Protein AF-A0A765TFG0-F1 (afdb_monomer_lite)

Secondary structure (DSSP, 8-state):
--EEEEE-GGGHHHHHHHHTGGGTT-EEEEEEE-GGGS-GGGSTT--TT--TT-EEEEEEEEEEEEEE-SSEEEEEEE-TT--TT--------BTTB-SSPTTSSS----SS--B-TTS-B-

pLDDT: mean 82.45, std 7.64, range [60.84, 91.69]

InterPro domains:
  IPR006487 Bacteriophage lambda, Tail tip protein L [PF05100] (1-122)
  IPR006487 Bacteriophage lambda, Tail tip protein L [TIGR01600] (1-122)

Foldseek 3Di:
DDKDKDWCAPVPLVVVCVVCVHQFFPKDKDKDADPLQDAQVVDPRGHPNNDPVRIDIAIWGFHHFPDDDNTMTMTDTDHPPPPDPPPPPDPPDDPPDDPDDDPPPVHPDPDDDQADPVRDGD

Structure (mmCIF, N/CA/C/O backbone):
data_AF-A0A765TFG0-F1
#
_entry.id   AF-A0A765TFG0-F1
#
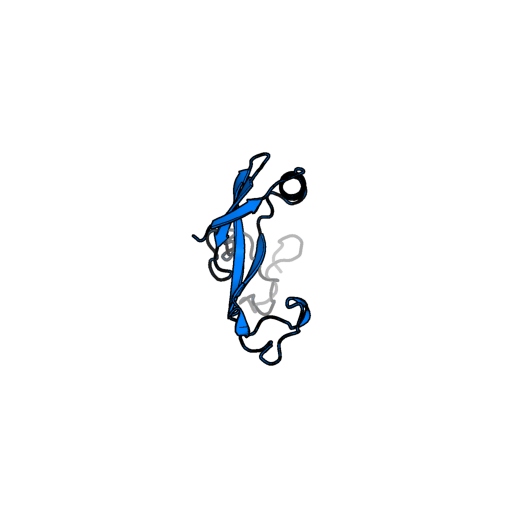loop_
_atom_site.group_PDB
_atom_site.id
_atom_site.type_symbol
_atom_site.label_atom_id
_atom_site.label_alt_id
_atom_site.label_comp_id
_atom_site.label_asym_id
_atom_site.label_entity_id
_atom_site.label_seq_id
_atom_site.pdbx_PDB_ins_code
_atom_site.Cartn_x
_atom_site.Cartn_y
_atom_site.Cartn_z
_atom_site.occupancy
_atom_site.B_iso_or_equiv
_atom_site.auth_seq_id
_atom_site.auth_comp_id
_atom_site.auth_asym_id
_atom_site.auth_atom_id
_atom_site.pdbx_PDB_model_num
ATOM 1 N N . ARG A 1 1 ? 6.149 -8.168 10.422 1.00 79.75 1 ARG A N 1
ATOM 2 C CA . ARG A 1 1 ? 5.536 -7.130 9.565 1.00 79.75 1 ARG A CA 1
ATOM 3 C C . ARG A 1 1 ? 6.621 -6.524 8.686 1.00 79.75 1 ARG A C 1
ATOM 5 O O . ARG A 1 1 ? 7.692 -6.254 9.221 1.00 79.75 1 ARG A O 1
ATOM 12 N N . PRO A 1 2 ? 6.432 -6.434 7.361 1.00 88.19 2 PRO A N 1
ATOM 13 C CA . PRO A 1 2 ? 7.414 -5.814 6.478 1.00 88.19 2 PRO A CA 1
ATOM 14 C C . PRO A 1 2 ? 7.658 -4.357 6.869 1.00 88.19 2 PRO A C 1
ATOM 16 O O . PRO A 1 2 ? 6.732 -3.656 7.266 1.00 88.19 2 PRO A O 1
ATOM 19 N N . THR A 1 3 ? 8.902 -3.912 6.747 1.00 90.00 3 THR A N 1
ATOM 20 C CA . THR A 1 3 ? 9.291 -2.524 6.985 1.00 90.00 3 THR A CA 1
ATOM 21 C C . THR A 1 3 ? 9.716 -1.867 5.679 1.00 90.00 3 THR A C 1
ATOM 23 O O . THR A 1 3 ? 10.317 -2.502 4.808 1.00 90.00 3 THR A O 1
ATOM 26 N N . LEU A 1 4 ? 9.366 -0.594 5.523 1.00 89.56 4 LEU A N 1
ATOM 27 C CA . LEU A 1 4 ? 9.761 0.241 4.396 1.00 89.56 4 LEU A CA 1
ATOM 28 C C . LEU A 1 4 ? 10.572 1.415 4.929 1.00 89.56 4 LEU A C 1
ATOM 30 O O . LEU A 1 4 ? 10.044 2.237 5.672 1.00 89.56 4 LEU A O 1
ATOM 34 N N . THR A 1 5 ? 11.830 1.509 4.511 1.00 90.56 5 THR A N 1
ATOM 35 C CA . THR A 1 5 ? 12.687 2.655 4.814 1.00 90.56 5 THR A CA 1
ATOM 36 C C . THR A 1 5 ? 12.795 3.539 3.581 1.00 90.56 5 THR A C 1
ATOM 38 O O . THR A 1 5 ? 13.207 3.081 2.514 1.00 90.56 5 THR A O 1
ATOM 41 N N . VAL A 1 6 ? 12.411 4.803 3.726 1.00 89.25 6 VAL A N 1
ATOM 42 C CA . VAL A 1 6 ? 12.452 5.822 2.672 1.00 89.25 6 VAL A CA 1
ATOM 43 C C . VAL A 1 6 ? 13.427 6.914 3.085 1.00 89.25 6 VAL A C 1
ATOM 45 O O . VAL A 1 6 ? 13.547 7.246 4.264 1.00 89.25 6 VAL A O 1
ATOM 48 N N . SER A 1 7 ? 14.143 7.478 2.116 1.00 90.94 7 SER A N 1
ATOM 49 C CA . SER A 1 7 ? 14.983 8.643 2.373 1.00 90.94 7 SER A CA 1
ATOM 50 C C . SER A 1 7 ? 14.115 9.879 2.606 1.00 90.94 7 SER A C 1
ATOM 52 O O . SER A 1 7 ? 13.214 10.167 1.824 1.00 90.94 7 SER A O 1
ATOM 54 N N . ASN A 1 8 ? 14.407 10.615 3.673 1.00 87.69 8 ASN A N 1
ATOM 55 C CA . ASN A 1 8 ? 13.721 11.850 4.044 1.00 87.69 8 ASN A CA 1
ATOM 56 C C . ASN A 1 8 ? 14.583 13.092 3.762 1.00 87.69 8 ASN A C 1
ATOM 58 O O . ASN A 1 8 ? 14.497 14.103 4.458 1.00 87.69 8 ASN A O 1
ATOM 62 N N . LEU A 1 9 ? 15.449 13.020 2.747 1.00 81.81 9 LEU A N 1
ATOM 63 C CA . LEU A 1 9 ? 16.205 14.187 2.301 1.00 81.81 9 LEU A CA 1
ATOM 64 C C . LEU A 1 9 ? 15.220 15.318 1.963 1.00 81.81 9 LEU A C 1
ATOM 66 O O . LEU A 1 9 ? 14.225 15.096 1.275 1.00 81.81 9 LEU A O 1
ATOM 70 N N . TYR A 1 10 ? 15.495 16.517 2.482 1.00 78.06 10 TYR A N 1
ATOM 71 C CA . TYR A 1 10 ? 14.645 17.716 2.387 1.00 78.06 10 TYR A CA 1
ATOM 72 C C . TYR A 1 10 ? 13.359 17.713 3.230 1.00 78.06 10 TYR A C 1
ATOM 74 O O . TYR A 1 10 ? 12.541 18.615 3.073 1.00 78.06 10 TYR A O 1
ATOM 82 N N . GLY A 1 11 ? 13.170 16.751 4.141 1.00 81.44 11 GLY A N 1
ATOM 83 C CA . GLY A 1 11 ? 12.039 16.758 5.080 1.00 81.44 11 GLY A CA 1
ATOM 84 C C . GLY A 1 11 ? 10.671 16.534 4.428 1.00 81.44 11 GLY A C 1
ATOM 85 O O . GLY A 1 11 ? 9.644 16.745 5.070 1.00 81.44 11 GLY A O 1
ATOM 86 N N . MET A 1 12 ? 10.637 16.099 3.164 1.00 84.81 12 MET A N 1
ATOM 87 C CA . MET A 1 12 ? 9.394 15.868 2.426 1.00 84.81 12 MET A CA 1
ATOM 88 C C . MET A 1 12 ? 8.518 14.814 3.111 1.00 84.81 12 MET A C 1
ATOM 90 O O . MET A 1 12 ? 7.308 14.993 3.227 1.00 84.81 12 MET A O 1
ATOM 94 N N . VAL A 1 13 ? 9.127 13.732 3.607 1.00 84.38 13 VAL A N 1
ATOM 95 C CA . VAL A 1 13 ? 8.394 12.679 4.319 1.00 84.38 13 VAL A CA 1
ATOM 96 C C . VAL A 1 13 ? 7.924 13.188 5.680 1.00 84.38 13 VAL A C 1
ATOM 98 O O . VAL A 1 13 ? 6.813 12.859 6.079 1.00 84.38 13 VAL A O 1
ATOM 101 N N . THR A 1 14 ? 8.705 14.035 6.361 1.00 84.69 14 THR A N 1
ATOM 102 C CA . THR A 1 14 ? 8.276 14.673 7.619 1.00 84.69 14 THR A CA 1
ATOM 103 C C . THR A 1 14 ? 7.002 15.490 7.432 1.00 84.69 14 THR A C 1
ATOM 105 O O . THR A 1 14 ? 6.043 15.251 8.157 1.00 84.69 14 THR A O 1
ATOM 108 N N . GLY A 1 15 ? 6.951 16.376 6.430 1.00 84.88 15 GLY A N 1
ATOM 109 C CA . GLY A 1 15 ? 5.750 17.180 6.171 1.00 84.88 15 GLY A CA 1
ATOM 110 C C . GLY A 1 15 ? 4.527 16.317 5.850 1.00 84.88 15 GLY A C 1
ATOM 111 O O . GLY A 1 15 ? 3.451 16.523 6.397 1.00 84.88 15 GLY A O 1
ATOM 112 N N . MET A 1 16 ? 4.702 15.266 5.043 1.00 85.00 16 MET A N 1
ATOM 113 C CA . MET A 1 16 ? 3.611 14.335 4.731 1.00 85.00 16 MET A CA 1
ATOM 114 C C . MET A 1 16 ? 3.107 13.559 5.956 1.00 85.00 16 MET A C 1
ATOM 116 O O . MET A 1 16 ? 1.910 13.306 6.070 1.00 85.00 16 MET A O 1
ATOM 120 N N . VAL A 1 17 ? 4.006 13.150 6.853 1.00 86.38 17 VAL A N 1
ATOM 121 C CA . VAL A 1 17 ? 3.658 12.444 8.096 1.00 86.38 17 VAL A CA 1
ATOM 122 C C . VAL A 1 17 ? 2.908 13.377 9.050 1.00 86.38 17 VAL A C 1
ATOM 124 O O . VAL A 1 17 ? 1.929 12.940 9.652 1.00 86.38 17 VAL A O 1
ATOM 127 N N . GLU A 1 18 ? 3.316 14.642 9.163 1.00 84.62 18 GLU A N 1
ATOM 128 C CA . GLU A 1 18 ? 2.631 15.639 9.998 1.00 84.62 18 GLU A CA 1
ATOM 129 C C . GLU A 1 18 ? 1.230 15.973 9.465 1.00 84.62 18 GLU A C 1
ATOM 131 O O . GLU A 1 18 ? 0.261 15.928 10.225 1.00 84.62 18 GLU A O 1
ATOM 136 N N . ASP A 1 19 ? 1.097 16.215 8.158 1.00 86.00 19 ASP A N 1
ATOM 137 C CA . ASP A 1 19 ? -0.175 16.621 7.548 1.00 86.00 19 ASP A CA 1
ATOM 138 C C . ASP A 1 19 ? -1.193 15.471 7.449 1.00 86.00 19 ASP A C 1
ATOM 140 O O . ASP A 1 19 ? -2.403 15.693 7.523 1.00 86.00 19 ASP A O 1
ATOM 144 N N . MET A 1 20 ? -0.727 14.228 7.273 1.00 81.44 20 MET A N 1
ATOM 145 C CA . MET A 1 20 ? -1.583 13.067 6.974 1.00 81.44 20 MET A CA 1
ATOM 146 C C . MET A 1 20 ? -1.612 12.026 8.094 1.00 81.44 20 MET A C 1
ATOM 148 O O . MET A 1 20 ? -1.683 10.827 7.816 1.00 81.44 20 MET A O 1
ATOM 152 N N . GLN A 1 21 ? -1.544 12.460 9.357 1.00 80.56 21 GLN A N 1
ATOM 153 C CA . GLN A 1 21 ? -1.677 11.583 10.532 1.00 80.56 21 GLN A CA 1
ATOM 154 C C . GLN A 1 21 ? -0.768 10.342 10.444 1.00 80.56 21 GLN A C 1
ATOM 156 O O . GLN A 1 21 ? -1.213 9.197 10.529 1.00 80.56 21 GLN A O 1
ATOM 161 N N . SER A 1 22 ? 0.524 10.569 10.217 1.00 79.62 22 SER A N 1
ATOM 162 C CA . SER A 1 22 ? 1.545 9.529 10.056 1.00 79.62 22 SER A CA 1
ATOM 163 C C . SER A 1 22 ? 1.374 8.602 8.849 1.00 79.62 22 SER A C 1
ATOM 165 O O . SER A 1 22 ? 1.950 7.511 8.831 1.00 79.62 22 SER A O 1
ATOM 167 N N . LEU A 1 23 ? 0.621 9.036 7.828 1.00 83.56 23 LEU A N 1
ATOM 168 C CA . LEU A 1 23 ? 0.321 8.280 6.603 1.00 83.56 23 LEU A CA 1
ATOM 169 C C . LEU A 1 23 ? -0.374 6.934 6.872 1.00 83.56 23 LEU A C 1
ATOM 171 O O . LEU A 1 23 ? -0.336 6.027 6.034 1.00 83.56 23 LEU A O 1
ATOM 175 N N . VAL A 1 24 ? -1.014 6.792 8.035 1.00 85.25 24 VAL A N 1
ATOM 176 C CA . VAL A 1 24 ? -1.700 5.562 8.436 1.00 85.25 24 VAL A CA 1
ATOM 177 C C . VAL A 1 24 ? -2.850 5.277 7.468 1.00 85.25 24 VAL A C 1
ATOM 179 O O . VAL A 1 24 ? -3.631 6.156 7.114 1.00 85.25 24 VAL A O 1
ATOM 182 N N . GLY A 1 25 ? -2.935 4.035 6.989 1.00 83.62 25 GLY A N 1
ATOM 183 C CA . GLY A 1 25 ? -3.894 3.620 5.961 1.00 83.62 25 GLY A CA 1
ATOM 184 C C . GLY A 1 25 ? -3.446 3.893 4.519 1.00 83.62 25 GLY A C 1
ATOM 185 O O . GLY A 1 25 ? -4.106 3.428 3.583 1.00 83.62 25 GLY A O 1
ATOM 186 N N . GLY A 1 26 ? -2.309 4.570 4.318 1.00 86.94 26 GLY A N 1
ATOM 187 C CA . GLY A 1 26 ? -1.701 4.760 3.002 1.00 86.94 26 GLY A CA 1
ATOM 188 C C . GLY A 1 26 ? -1.408 3.427 2.307 1.00 86.94 26 GLY A C 1
ATOM 189 O O . GLY A 1 26 ? -1.072 2.433 2.951 1.00 86.94 26 GLY A O 1
ATOM 190 N N . THR A 1 27 ? -1.553 3.383 0.981 1.00 88.75 27 THR A N 1
ATOM 191 C CA . THR A 1 27 ? -1.319 2.160 0.195 1.00 88.75 27 THR A CA 1
ATOM 192 C C . THR A 1 27 ? 0.073 2.181 -0.421 1.00 88.75 27 THR A C 1
ATOM 194 O O . THR A 1 27 ? 0.402 3.073 -1.198 1.00 88.75 27 THR A O 1
ATOM 197 N N . VAL A 1 28 ? 0.873 1.161 -0.125 1.00 89.75 28 VAL A N 1
ATOM 198 C CA . VAL A 1 28 ? 2.196 0.952 -0.717 1.00 89.75 28 VAL A CA 1
ATOM 199 C C . VAL A 1 28 ? 2.105 -0.177 -1.734 1.00 89.75 28 VAL A C 1
ATOM 201 O O . VAL A 1 28 ? 1.763 -1.313 -1.402 1.00 89.75 28 VAL A O 1
ATOM 204 N N . VAL A 1 29 ? 2.435 0.128 -2.988 1.00 91.69 29 VAL A N 1
ATOM 205 C CA . VAL A 1 29 ? 2.471 -0.853 -4.077 1.00 91.69 29 VAL A CA 1
ATOM 206 C C . VAL A 1 29 ? 3.921 -1.131 -4.443 1.00 91.69 29 VAL A C 1
ATOM 208 O O . VAL A 1 29 ? 4.625 -0.263 -4.951 1.00 91.69 29 VAL A O 1
ATOM 211 N N . ARG A 1 30 ? 4.371 -2.361 -4.202 1.00 90.94 30 ARG A N 1
ATOM 212 C CA . ARG A 1 30 ? 5.686 -2.837 -4.628 1.00 90.94 30 ARG A CA 1
ATOM 213 C C . ARG A 1 30 ? 5.530 -3.646 -5.908 1.00 90.94 30 ARG A C 1
ATOM 215 O O . ARG A 1 30 ? 4.969 -4.737 -5.868 1.00 90.94 30 ARG A O 1
ATOM 222 N N . ARG A 1 31 ? 6.076 -3.137 -7.010 1.00 90.81 31 ARG A N 1
ATOM 223 C CA . ARG A 1 31 ? 6.222 -3.869 -8.275 1.00 90.81 31 ARG A CA 1
ATOM 224 C C . ARG A 1 31 ? 7.617 -4.486 -8.315 1.00 90.81 31 ARG A C 1
ATOM 226 O O . ARG A 1 31 ? 8.607 -3.778 -8.143 1.00 90.81 31 ARG A O 1
ATOM 233 N N . LYS A 1 32 ? 7.704 -5.808 -8.449 1.00 89.81 32 LYS A N 1
ATOM 234 C CA . LYS A 1 32 ? 8.966 -6.520 -8.685 1.00 89.81 32 LYS A CA 1
ATOM 235 C C . LYS A 1 32 ? 8.982 -6.981 -10.133 1.00 89.81 32 LYS A C 1
ATOM 237 O O . LYS A 1 32 ? 8.094 -7.724 -10.532 1.00 89.81 32 LYS A O 1
ATOM 242 N N . VAL A 1 33 ? 10.004 -6.566 -10.865 1.00 89.12 33 VAL A N 1
ATOM 243 C CA . VAL A 1 33 ? 10.215 -6.902 -12.275 1.00 89.12 33 VAL A CA 1
ATOM 244 C C . VAL A 1 33 ? 11.666 -7.357 -12.417 1.00 89.12 33 VAL A C 1
ATOM 246 O O . VAL A 1 33 ? 12.549 -6.805 -11.750 1.00 89.12 33 VAL A O 1
ATOM 249 N N . TYR A 1 34 ? 11.930 -8.382 -13.229 1.00 86.31 34 TYR A N 1
ATOM 250 C CA . TYR A 1 34 ? 13.311 -8.736 -13.564 1.00 86.31 34 TYR A CA 1
ATOM 251 C C . TYR A 1 34 ? 13.911 -7.661 -14.469 1.00 86.31 34 TYR A C 1
ATOM 253 O O . TYR A 1 34 ? 13.239 -7.144 -15.353 1.00 86.31 34 TYR A O 1
ATOM 261 N N . ALA A 1 35 ? 15.195 -7.350 -14.285 1.00 84.62 35 ALA A N 1
ATOM 262 C CA . ALA A 1 35 ? 15.847 -6.266 -15.019 1.00 84.62 35 ALA A CA 1
ATOM 263 C C . ALA A 1 35 ? 15.751 -6.409 -16.551 1.00 84.62 35 ALA A C 1
ATOM 265 O O . ALA A 1 35 ? 15.696 -5.402 -17.244 1.00 84.62 35 ALA A O 1
ATOM 266 N N . CYS A 1 36 ? 15.688 -7.638 -17.071 1.00 84.38 36 CYS A N 1
ATOM 267 C CA . CYS A 1 36 ? 15.524 -7.908 -18.500 1.00 84.38 36 CYS A CA 1
ATOM 268 C C . CYS A 1 36 ? 14.158 -7.497 -19.063 1.00 84.38 36 CYS A C 1
ATOM 270 O O . CYS A 1 36 ? 14.087 -7.216 -20.248 1.00 84.38 36 CYS A O 1
ATOM 272 N N . PHE A 1 37 ? 13.103 -7.419 -18.245 1.00 85.62 37 PHE A N 1
ATOM 273 C CA . PHE A 1 37 ? 11.752 -7.045 -18.687 1.00 85.62 37 PHE A CA 1
ATOM 274 C C . PHE A 1 37 ? 11.412 -5.572 -18.404 1.00 85.62 37 PHE A C 1
ATOM 276 O O . PHE A 1 37 ? 10.282 -5.155 -18.635 1.00 85.62 37 PHE A O 1
ATOM 283 N N . LEU A 1 38 ? 12.359 -4.765 -17.899 1.00 87.44 38 LEU A N 1
ATOM 284 C CA . LEU A 1 38 ? 12.111 -3.343 -17.625 1.00 87.44 38 LEU A CA 1
ATOM 285 C C . LEU A 1 38 ? 11.868 -2.544 -18.913 1.00 87.44 38 LEU A C 1
ATOM 287 O O . LEU A 1 38 ? 12.444 -2.846 -19.958 1.00 87.44 38 LEU A O 1
ATOM 291 N N . ASP A 1 39 ? 11.099 -1.458 -18.811 1.00 87.00 39 ASP A N 1
ATOM 292 C CA . ASP A 1 39 ? 10.775 -0.614 -19.964 1.00 87.00 39 ASP A CA 1
ATOM 293 C C . ASP A 1 39 ? 12.022 -0.128 -20.712 1.00 87.00 39 ASP A C 1
ATOM 295 O O . ASP A 1 39 ? 13.012 0.305 -20.107 1.00 87.00 39 ASP A O 1
ATOM 299 N N . ALA A 1 40 ? 11.925 -0.107 -22.043 1.00 86.62 40 ALA A N 1
ATOM 300 C CA . ALA A 1 40 ? 12.997 0.298 -22.949 1.00 86.62 40 ALA A CA 1
ATOM 301 C C . ALA A 1 40 ? 13.566 1.698 -22.662 1.00 86.62 40 ALA A C 1
ATOM 303 O O . ALA A 1 40 ? 14.750 1.927 -22.889 1.00 86.62 40 ALA A O 1
ATOM 304 N N . VAL A 1 41 ? 12.758 2.615 -22.118 1.00 88.38 41 VAL A N 1
ATOM 305 C CA . VAL A 1 41 ? 13.174 3.987 -21.770 1.00 88.38 41 VAL A CA 1
ATOM 306 C C . VAL A 1 41 ? 14.272 4.038 -20.707 1.00 88.38 41 VAL A C 1
ATOM 308 O O . VAL A 1 41 ? 14.998 5.025 -20.623 1.00 88.38 41 VAL A O 1
ATOM 311 N N . ASN A 1 42 ? 14.421 2.976 -19.912 1.00 85.81 42 ASN A N 1
ATOM 312 C CA . ASN A 1 42 ? 15.444 2.897 -18.874 1.00 85.81 42 ASN A CA 1
ATOM 313 C C . ASN A 1 42 ? 16.827 2.511 -19.429 1.00 85.81 42 ASN A C 1
ATOM 315 O O . ASN A 1 42 ? 17.819 2.588 -18.704 1.00 85.81 42 ASN A O 1
ATOM 319 N N . PHE A 1 43 ? 16.920 2.106 -20.703 1.00 87.75 43 PHE A N 1
ATOM 320 C CA . PHE A 1 43 ? 18.153 1.629 -21.327 1.00 87.75 43 PHE A CA 1
ATOM 321 C C . PHE A 1 43 ? 18.565 2.520 -22.502 1.00 87.75 43 PHE A C 1
ATOM 323 O O . PHE A 1 43 ? 17.782 2.793 -23.405 1.00 87.75 43 PHE A O 1
ATOM 330 N N . VAL A 1 44 ? 19.846 2.909 -22.554 1.00 87.88 44 VAL A N 1
ATOM 331 C CA . VAL A 1 44 ? 20.400 3.793 -23.606 1.00 87.88 44 VAL A CA 1
ATOM 332 C C . VAL A 1 44 ? 20.210 3.224 -25.023 1.00 87.88 44 VAL A C 1
ATOM 334 O O . VAL A 1 44 ? 20.094 3.979 -25.982 1.00 87.88 44 VAL A O 1
ATOM 337 N N . LYS A 1 45 ? 20.175 1.893 -25.163 1.00 85.88 45 LYS A N 1
ATOM 338 C CA . LYS A 1 45 ? 19.963 1.187 -26.440 1.00 85.88 45 LYS A CA 1
ATOM 339 C C . LYS A 1 45 ? 18.533 0.651 -26.610 1.00 85.88 45 LYS A C 1
ATOM 341 O O . LYS A 1 45 ? 18.282 -0.092 -27.553 1.00 85.88 45 LYS A O 1
ATOM 346 N N . GLY A 1 46 ? 17.618 1.012 -25.712 1.00 86.81 46 GLY A N 1
ATOM 347 C CA . GLY A 1 46 ? 16.305 0.384 -25.607 1.00 86.81 46 GLY A CA 1
ATOM 348 C C . GLY A 1 46 ? 16.360 -1.022 -25.002 1.00 86.81 46 GLY A C 1
ATOM 349 O O . GLY A 1 46 ? 17.422 -1.511 -24.614 1.00 86.81 46 GLY A O 1
ATOM 350 N N . ASN A 1 47 ? 15.191 -1.658 -24.927 1.00 89.69 47 ASN A N 1
ATOM 351 C CA . ASN A 1 47 ? 15.023 -3.043 -24.504 1.00 89.69 47 ASN A CA 1
ATOM 352 C C . ASN A 1 47 ? 13.954 -3.718 -25.379 1.00 89.69 47 ASN A C 1
ATOM 354 O O . ASN A 1 47 ? 12.806 -3.276 -25.378 1.00 89.69 47 ASN A O 1
ATOM 358 N N . SER A 1 48 ? 14.336 -4.745 -26.144 1.00 87.38 48 SER A N 1
ATOM 359 C CA . SER A 1 48 ? 13.411 -5.545 -26.968 1.00 87.38 48 SER A CA 1
ATOM 360 C C . SER A 1 48 ? 12.587 -6.524 -26.147 1.00 87.38 48 SER A C 1
ATOM 362 O O . SER A 1 48 ? 11.503 -6.912 -26.569 1.00 87.38 48 SER A O 1
ATOM 364 N N . ASP A 1 49 ? 13.110 -6.901 -24.984 1.00 86.06 49 ASP A N 1
ATOM 365 C CA . ASP A 1 49 ? 12.531 -7.908 -24.106 1.00 86.06 49 ASP A CA 1
ATOM 366 C C . ASP A 1 49 ? 11.674 -7.242 -23.023 1.00 86.06 49 ASP A C 1
ATOM 368 O O . ASP A 1 49 ? 11.320 -7.881 -22.044 1.00 86.06 49 ASP A O 1
ATOM 372 N N . ALA A 1 50 ? 11.358 -5.948 -23.156 1.00 86.19 50 ALA A N 1
ATOM 373 C CA . ALA A 1 50 ? 10.463 -5.261 -22.236 1.00 86.19 50 ALA A CA 1
ATOM 374 C C . ALA A 1 50 ? 9.080 -5.927 -22.271 1.00 86.19 50 ALA A C 1
ATOM 376 O O . ALA A 1 50 ? 8.449 -5.994 -23.326 1.00 86.19 50 ALA A O 1
ATOM 377 N N . ASP A 1 51 ? 8.617 -6.400 -21.116 1.00 87.44 51 ASP A N 1
ATOM 378 C CA . ASP A 1 51 ? 7.342 -7.100 -20.992 1.00 87.44 51 ASP A CA 1
ATOM 379 C C . ASP A 1 51 ? 6.582 -6.579 -19.760 1.00 87.44 51 ASP A C 1
ATOM 381 O O . ASP A 1 51 ? 6.990 -6.853 -18.625 1.00 87.44 51 ASP A O 1
ATOM 385 N N . PRO A 1 52 ? 5.480 -5.826 -19.956 1.00 83.75 52 PRO A N 1
ATOM 386 C CA . PRO A 1 52 ? 4.684 -5.298 -18.854 1.00 83.75 52 PRO A CA 1
ATOM 387 C C . PRO A 1 52 ? 3.912 -6.386 -18.091 1.00 83.75 52 PRO A C 1
ATOM 389 O O . PRO A 1 52 ? 3.444 -6.118 -16.985 1.00 83.75 52 PRO A O 1
ATOM 392 N N . GLU A 1 53 ? 3.766 -7.598 -18.638 1.00 85.75 53 GLU A N 1
ATOM 393 C CA .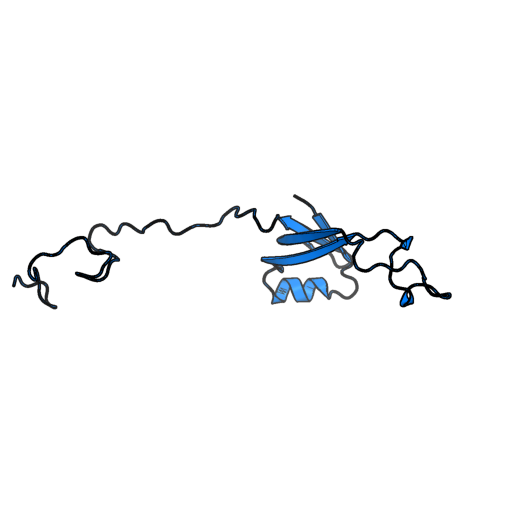 GLU A 1 53 ? 3.074 -8.704 -17.964 1.00 85.75 53 GLU A CA 1
ATOM 394 C C . GLU A 1 53 ? 3.964 -9.399 -16.921 1.00 85.75 53 GLU A C 1
ATOM 396 O O . GLU A 1 53 ? 3.460 -10.005 -15.971 1.00 85.75 53 GLU A O 1
ATOM 401 N N . GLN A 1 54 ? 5.290 -9.271 -17.038 1.00 84.25 54 GLN A N 1
ATOM 402 C CA . GLN A 1 54 ? 6.273 -9.885 -16.134 1.00 84.25 54 GLN A CA 1
ATOM 403 C C . GLN A 1 54 ? 6.490 -9.057 -14.858 1.00 84.25 54 GLN A C 1
ATOM 405 O O . GLN A 1 54 ? 7.625 -8.772 -14.455 1.00 84.25 54 GLN A O 1
ATOM 410 N N . GLU A 1 55 ? 5.397 -8.687 -14.185 1.00 87.62 55 GLU A N 1
ATOM 411 C CA . GLU A 1 55 ? 5.439 -7.998 -12.898 1.00 87.62 55 GLU A CA 1
ATOM 412 C C . GLU A 1 55 ? 4.763 -8.778 -11.766 1.00 87.62 55 GLU A C 1
ATOM 414 O O . GLU A 1 55 ? 3.643 -9.275 -11.866 1.00 87.62 55 GLU A O 1
ATOM 419 N N . VAL A 1 56 ? 5.436 -8.832 -10.615 1.00 89.50 56 VAL A N 1
ATOM 420 C CA . VAL A 1 56 ? 4.839 -9.311 -9.366 1.00 89.50 56 VAL A CA 1
ATOM 421 C C . VAL A 1 56 ? 4.478 -8.107 -8.510 1.00 89.50 56 VAL A C 1
ATOM 423 O O . VAL A 1 56 ? 5.350 -7.426 -7.958 1.00 89.50 56 VAL A O 1
ATOM 426 N N . ILE A 1 57 ? 3.175 -7.857 -8.377 1.00 90.88 57 ILE A N 1
ATOM 427 C CA . ILE A 1 57 ? 2.632 -6.751 -7.587 1.00 90.88 57 ILE A CA 1
ATOM 428 C C . ILE A 1 57 ? 2.326 -7.231 -6.168 1.00 90.88 57 ILE A C 1
ATOM 430 O O . ILE A 1 57 ? 1.538 -8.149 -5.954 1.00 90.88 57 ILE A O 1
ATOM 434 N N . SER A 1 58 ? 2.899 -6.564 -5.172 1.00 90.12 58 SER A N 1
ATOM 435 C CA . SER A 1 58 ? 2.522 -6.721 -3.766 1.00 90.12 58 SER A CA 1
ATOM 436 C C . SER A 1 58 ? 1.924 -5.419 -3.247 1.00 90.12 58 SE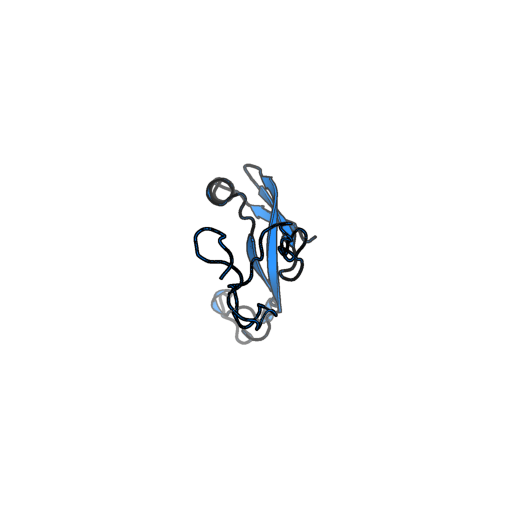R A C 1
ATOM 438 O O . SER A 1 58 ? 2.523 -4.355 -3.413 1.00 90.12 58 SER A O 1
ATOM 440 N N . ARG A 1 59 ? 0.751 -5.498 -2.615 1.00 91.06 59 ARG A N 1
ATOM 441 C CA . ARG A 1 59 ? 0.063 -4.347 -2.017 1.00 91.06 59 ARG A CA 1
ATOM 442 C C . ARG A 1 59 ? 0.131 -4.437 -0.501 1.00 91.06 59 ARG A C 1
ATOM 444 O O . ARG A 1 59 ? -0.142 -5.494 0.062 1.00 91.06 59 ARG A O 1
ATOM 451 N N . TRP A 1 60 ? 0.453 -3.319 0.129 1.00 91.69 60 TRP A N 1
ATOM 452 C CA . TRP A 1 60 ? 0.577 -3.181 1.572 1.00 91.69 60 TRP A CA 1
ATOM 453 C C . TRP A 1 60 ? -0.161 -1.934 2.042 1.00 91.69 60 TRP A C 1
ATOM 455 O O . TRP A 1 60 ? -0.322 -0.985 1.269 1.00 91.69 60 TRP A O 1
ATOM 465 N N . ARG A 1 61 ? -0.583 -1.922 3.304 1.00 90.06 61 ARG A N 1
ATOM 466 C CA . ARG A 1 61 ? -1.051 -0.714 3.984 1.00 90.06 61 ARG A CA 1
ATOM 467 C C . ARG A 1 61 ? -0.039 -0.259 5.022 1.00 90.06 61 ARG A C 1
ATOM 469 O O . ARG A 1 61 ? 0.623 -1.086 5.640 1.00 90.06 61 ARG A O 1
ATOM 476 N N . ILE A 1 62 ? 0.095 1.050 5.187 1.00 89.19 62 ILE A N 1
ATOM 477 C CA . ILE A 1 62 ? 0.908 1.643 6.248 1.00 89.19 62 ILE A CA 1
ATOM 478 C C . ILE A 1 62 ? 0.118 1.542 7.548 1.00 89.19 62 ILE A C 1
ATOM 480 O O . ILE A 1 62 ? -0.998 2.052 7.637 1.00 89.19 62 ILE A O 1
ATOM 484 N N . GLU A 1 63 ? 0.694 0.873 8.539 1.00 86.94 63 GLU A N 1
ATOM 485 C CA . GLU A 1 63 ? 0.094 0.725 9.864 1.00 86.94 63 GLU A CA 1
ATOM 486 C C . GLU A 1 63 ? 0.576 1.831 10.805 1.00 86.94 63 GLU A C 1
ATOM 488 O O . GLU A 1 63 ? -0.223 2.465 11.484 1.00 86.94 63 GLU A O 1
ATOM 493 N N . GLN A 1 64 ? 1.889 2.078 10.827 1.00 86.00 64 GLN A N 1
ATOM 494 C CA . GLN A 1 64 ? 2.507 3.079 11.693 1.00 86.00 64 GLN A CA 1
ATOM 495 C C . GLN A 1 64 ? 3.856 3.555 11.143 1.00 86.00 64 GLN A C 1
ATOM 497 O O . GLN A 1 64 ? 4.576 2.810 10.470 1.00 86.00 64 GLN A O 1
ATOM 502 N N . CYS A 1 65 ? 4.215 4.791 11.484 1.00 85.94 65 CYS A N 1
ATOM 503 C CA . CYS A 1 65 ? 5.570 5.316 11.344 1.00 85.94 65 CYS A CA 1
ATOM 504 C C . CYS A 1 65 ? 6.374 4.901 12.584 1.00 85.94 65 CYS A C 1
ATOM 506 O O . CYS A 1 65 ? 6.015 5.287 13.695 1.00 85.94 65 CYS A O 1
ATOM 508 N N . SER A 1 66 ? 7.414 4.082 12.416 1.00 86.50 66 SER A N 1
ATOM 509 C CA . SER A 1 66 ? 8.225 3.608 13.545 1.00 86.50 66 SER A CA 1
ATOM 510 C C . SER A 1 66 ? 9.332 4.590 13.905 1.00 86.50 66 SER A C 1
ATOM 512 O O . SER A 1 66 ? 9.594 4.824 15.079 1.00 86.50 66 SER A O 1
ATOM 514 N N . GLU A 1 67 ? 9.993 5.156 12.896 1.00 85.88 67 GLU A N 1
ATOM 515 C CA . GLU A 1 67 ? 11.108 6.081 13.088 1.00 85.88 67 GLU A CA 1
ATOM 516 C C . GLU A 1 67 ? 11.046 7.190 12.046 1.00 85.88 67 GLU A C 1
ATOM 518 O O . GLU A 1 67 ? 10.858 6.928 10.857 1.00 85.88 67 GLU A O 1
ATOM 523 N N . LEU A 1 68 ? 11.266 8.425 12.488 1.00 85.56 68 LEU A N 1
ATOM 524 C CA . LEU A 1 68 ? 11.368 9.587 11.620 1.00 85.56 68 LEU A CA 1
ATOM 525 C C . LEU A 1 68 ? 12.623 10.374 11.988 1.00 85.56 68 LEU A C 1
ATOM 527 O O . LEU A 1 68 ? 12.762 10.872 13.102 1.00 85.56 68 LEU A O 1
ATOM 531 N N . SER A 1 69 ? 13.539 10.478 11.034 1.00 85.62 69 SER A N 1
ATOM 532 C CA . SER A 1 69 ? 14.774 11.249 11.135 1.00 85.62 69 SER A CA 1
ATOM 533 C C . SER A 1 69 ? 14.887 12.202 9.945 1.00 85.62 69 SER A C 1
ATOM 535 O O . SER A 1 69 ? 14.212 12.036 8.929 1.00 85.62 69 SER A O 1
ATOM 537 N N . ALA A 1 70 ? 15.782 13.186 10.036 1.00 80.75 70 ALA A N 1
ATOM 538 C CA . ALA A 1 70 ? 16.052 14.145 8.962 1.00 80.75 70 ALA A CA 1
ATOM 539 C C . ALA A 1 70 ? 16.622 13.497 7.681 1.00 80.75 70 ALA A C 1
ATOM 541 O O . ALA A 1 70 ? 16.669 14.138 6.637 1.00 80.75 70 ALA A O 1
ATOM 542 N N . VAL A 1 71 ? 17.078 12.240 7.756 1.00 85.44 71 VAL A N 1
ATOM 543 C CA . VAL A 1 71 ? 17.702 11.520 6.629 1.00 85.44 71 VAL A CA 1
ATOM 544 C C . VAL A 1 71 ? 16.869 10.323 6.170 1.00 85.44 71 VAL A C 1
ATOM 546 O O . VAL A 1 71 ? 16.870 9.986 4.984 1.00 85.44 71 VAL A O 1
ATOM 549 N N . SER A 1 72 ? 16.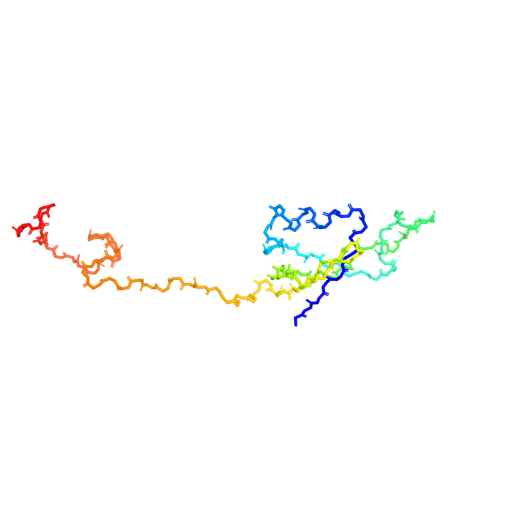129 9.688 7.077 1.00 87.19 72 SER A N 1
ATOM 550 C CA . SER A 1 72 ? 15.354 8.480 6.791 1.00 87.19 72 SER A CA 1
ATOM 551 C C . SER A 1 72 ? 14.067 8.416 7.603 1.00 87.19 72 SER A C 1
ATOM 553 O O . SER A 1 72 ? 14.018 8.870 8.744 1.00 87.19 72 SER A O 1
ATOM 555 N N . ALA A 1 73 ? 13.047 7.801 7.017 1.00 89.06 73 ALA A N 1
ATOM 556 C CA . ALA A 1 73 ? 11.788 7.459 7.661 1.00 89.06 73 ALA A CA 1
ATOM 557 C C . ALA A 1 73 ? 11.536 5.955 7.507 1.00 89.06 73 ALA A C 1
ATOM 559 O O . ALA A 1 73 ? 11.727 5.409 6.417 1.00 89.06 73 ALA A O 1
ATOM 560 N N . SER A 1 74 ? 11.110 5.297 8.579 1.00 90.31 74 SER A N 1
ATOM 561 C CA . SER A 1 74 ? 10.808 3.866 8.614 1.00 90.31 74 SER A CA 1
ATOM 562 C C . SER A 1 74 ? 9.326 3.655 8.915 1.00 90.31 74 SER A C 1
ATOM 564 O O . SER A 1 74 ? 8.798 4.174 9.898 1.00 90.31 74 SER A O 1
ATOM 566 N N . PHE A 1 75 ? 8.664 2.863 8.075 1.00 90.88 75 PHE A N 1
ATOM 567 C CA . PHE A 1 75 ? 7.245 2.537 8.182 1.00 90.88 75 PHE A CA 1
ATOM 568 C C . PHE A 1 75 ? 7.047 1.041 8.385 1.00 90.88 75 PHE A C 1
ATOM 570 O O . PHE A 1 75 ? 7.698 0.225 7.726 1.00 90.88 75 PHE A O 1
ATOM 577 N N . VAL A 1 76 ? 6.105 0.683 9.253 1.00 91.06 76 VAL A N 1
ATOM 578 C CA . VAL A 1 76 ? 5.631 -0.693 9.412 1.00 91.06 76 VAL A CA 1
ATOM 579 C C . VAL A 1 76 ? 4.425 -0.895 8.506 1.00 91.06 76 VAL A C 1
ATOM 581 O O . VAL A 1 76 ? 3.474 -0.110 8.517 1.00 91.06 76 VAL A O 1
ATOM 584 N N . LEU A 1 77 ? 4.489 -1.952 7.705 1.00 90.06 77 LEU A N 1
ATOM 585 C CA . LEU A 1 77 ? 3.480 -2.298 6.720 1.00 90.06 77 LEU A CA 1
ATOM 586 C C . LEU A 1 77 ? 2.683 -3.532 7.160 1.00 90.06 77 LEU A C 1
ATOM 588 O O . LEU A 1 77 ? 3.254 -4.502 7.666 1.00 90.06 77 LEU A O 1
ATOM 592 N N . SER A 1 78 ? 1.384 -3.519 6.879 1.00 88.25 78 SER A N 1
ATOM 593 C CA . SER A 1 78 ? 0.454 -4.632 7.075 1.00 88.25 78 SER A CA 1
ATOM 594 C C . SER A 1 78 ? -0.128 -5.102 5.741 1.00 88.25 78 SER A C 1
ATOM 596 O O . SER A 1 78 ? -0.138 -4.372 4.736 1.00 88.25 78 SER A O 1
ATOM 598 N N . THR A 1 79 ? -0.578 -6.358 5.686 1.00 86.12 79 THR A N 1
ATOM 599 C CA . THR A 1 79 ? -1.330 -6.815 4.503 1.00 86.12 79 THR A CA 1
ATOM 600 C C . THR A 1 79 ? -2.710 -6.153 4.482 1.00 86.12 79 THR A C 1
ATOM 602 O O . THR A 1 79 ? -3.283 -5.912 5.539 1.00 86.12 79 THR A O 1
ATOM 605 N N . PRO A 1 80 ? -3.301 -5.870 3.308 1.00 78.75 80 PRO A N 1
ATOM 606 C CA . PRO A 1 80 ? -4.630 -5.255 3.244 1.00 78.75 80 PRO A CA 1
ATOM 607 C C . PRO A 1 80 ? -5.732 -6.110 3.893 1.00 78.75 80 PRO A C 1
ATOM 609 O O . PRO A 1 80 ? -6.773 -5.572 4.257 1.00 78.75 80 PRO A O 1
ATOM 612 N N . THR A 1 81 ? -5.504 -7.418 4.041 1.00 76.81 81 THR A N 1
ATOM 613 C CA . THR A 1 81 ? -6.402 -8.367 4.717 1.00 76.81 81 THR A CA 1
ATOM 614 C C . THR A 1 81 ? -6.182 -8.418 6.236 1.00 76.81 81 THR A C 1
ATOM 616 O O . THR A 1 81 ? -6.996 -8.986 6.956 1.00 76.81 81 THR A O 1
ATOM 619 N N . GLU A 1 82 ? -5.089 -7.846 6.744 1.00 74.44 82 GLU A N 1
ATOM 620 C CA . GLU A 1 82 ? -4.785 -7.773 8.174 1.00 74.44 82 GLU A CA 1
ATOM 621 C C . GLU A 1 82 ? -5.605 -6.635 8.792 1.00 74.44 82 GLU A C 1
ATOM 623 O O . GLU A 1 82 ? -5.186 -5.481 8.843 1.00 74.44 82 GLU A O 1
ATOM 628 N N . THR A 1 83 ? -6.820 -6.960 9.227 1.00 64.94 83 THR A N 1
ATOM 629 C CA . THR A 1 83 ? -7.701 -6.078 10.004 1.00 64.94 83 THR A CA 1
ATOM 630 C C . T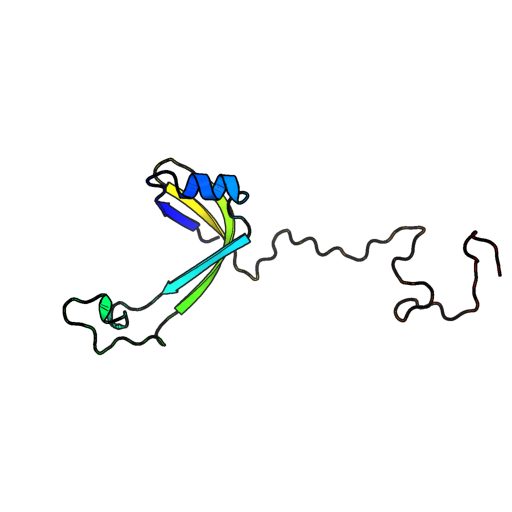HR A 1 83 ? -7.412 -6.197 11.501 1.00 64.94 83 THR A C 1
ATOM 632 O O . THR A 1 83 ? -8.305 -6.495 12.293 1.00 64.94 83 THR A O 1
ATOM 635 N N . ASP A 1 84 ? -6.152 -6.009 11.893 1.00 63.47 84 ASP A N 1
ATOM 636 C CA . ASP A 1 84 ? -5.781 -5.935 13.307 1.00 63.47 84 ASP A CA 1
ATOM 637 C C . ASP A 1 84 ? -6.314 -4.614 13.892 1.00 63.47 84 ASP A C 1
ATOM 639 O O . ASP A 1 84 ? -6.081 -3.541 13.336 1.00 63.47 84 ASP A O 1
ATOM 643 N N . GLY A 1 85 ? -7.127 -4.692 14.946 1.00 62.41 85 GLY A N 1
ATOM 644 C CA . GLY A 1 85 ? -7.807 -3.531 15.538 1.00 62.41 85 GLY A CA 1
ATOM 645 C C . GLY A 1 85 ? -9.081 -3.050 14.825 1.00 62.41 85 GLY A C 1
ATOM 646 O O . GLY A 1 85 ? -9.662 -2.050 15.249 1.00 62.41 85 GLY A O 1
ATOM 647 N N . ALA A 1 86 ? -9.566 -3.743 13.785 1.00 60.94 86 ALA A N 1
ATOM 648 C CA . ALA A 1 86 ? -10.872 -3.426 13.209 1.00 60.94 86 ALA A CA 1
ATOM 649 C C . ALA A 1 86 ? -11.981 -3.784 14.205 1.00 60.94 86 ALA A C 1
ATOM 651 O O . ALA A 1 86 ? -12.373 -4.943 14.359 1.00 60.94 86 ALA A O 1
ATOM 652 N N . VAL A 1 87 ? -12.504 -2.765 14.880 1.00 60.84 87 VAL A N 1
ATOM 653 C CA . VAL A 1 87 ? -13.728 -2.888 15.663 1.00 60.84 87 VAL A CA 1
ATOM 654 C C . VAL A 1 87 ? -14.873 -2.926 14.666 1.00 60.84 87 VAL A C 1
ATOM 656 O O . VAL A 1 87 ? -15.368 -1.891 14.228 1.00 60.84 87 VAL A O 1
ATOM 659 N N . PHE A 1 88 ? -15.288 -4.130 14.280 1.00 61.19 88 PHE A N 1
ATOM 660 C CA . PHE A 1 88 ? -16.627 -4.294 13.738 1.00 61.19 88 PHE A CA 1
ATOM 661 C C . PHE A 1 88 ? -17.579 -3.941 14.877 1.00 61.19 88 PHE A C 1
ATOM 663 O O . PHE A 1 88 ? -17.540 -4.635 15.899 1.00 61.19 88 PHE A O 1
ATOM 670 N N . PRO A 1 89 ? -18.390 -2.873 14.771 1.00 63.38 89 PRO A N 1
ATOM 671 C CA . PRO A 1 89 ? -19.438 -2.656 15.745 1.00 63.38 89 PRO A CA 1
ATOM 672 C C . PRO A 1 89 ? -20.372 -3.861 15.645 1.00 63.38 89 PRO A C 1
ATOM 674 O O . PRO A 1 89 ? -21.208 -3.964 14.748 1.00 63.38 89 PRO A O 1
ATOM 677 N N . GLY A 1 90 ? -20.183 -4.823 16.549 1.00 72.25 90 GLY A N 1
ATOM 678 C CA . GLY A 1 90 ? -21.202 -5.810 16.842 1.00 72.25 90 GLY A CA 1
ATOM 679 C C . GLY A 1 90 ? -22.473 -5.067 17.239 1.00 72.25 90 GLY A C 1
ATOM 680 O O . GLY A 1 90 ? -22.421 -3.917 17.677 1.00 72.25 90 GLY A O 1
ATOM 681 N N . ARG A 1 91 ? -23.627 -5.708 17.060 1.00 69.75 91 ARG A N 1
ATOM 682 C CA . ARG A 1 91 ? -24.927 -5.108 17.372 1.00 69.75 91 ARG A CA 1
ATOM 683 C C . ARG A 1 91 ? -24.900 -4.492 18.777 1.00 69.75 91 ARG A C 1
ATOM 685 O O . ARG A 1 91 ? -24.818 -5.221 19.763 1.00 69.75 91 ARG A O 1
ATOM 692 N N . THR A 1 92 ? -24.974 -3.165 18.867 1.00 68.75 92 THR A N 1
ATOM 693 C CA . THR A 1 92 ? -25.036 -2.460 20.149 1.00 68.75 92 THR A CA 1
ATOM 694 C C . THR A 1 92 ? -26.366 -2.799 20.817 1.00 68.75 92 THR A C 1
ATOM 696 O O . THR A 1 92 ? -27.416 -2.311 20.402 1.00 68.75 92 THR A O 1
ATOM 699 N N . MET A 1 93 ? -26.345 -3.678 21.821 1.00 62.19 93 MET A N 1
ATOM 700 C CA . MET A 1 93 ? -27.526 -3.983 22.627 1.00 62.19 93 MET A CA 1
ATOM 701 C C . MET A 1 93 ? -27.727 -2.870 23.658 1.00 62.19 93 MET A C 1
ATOM 703 O O . MET A 1 93 ? -27.048 -2.825 24.681 1.00 62.19 93 MET A O 1
ATOM 707 N N . LEU A 1 94 ? -28.653 -1.957 23.376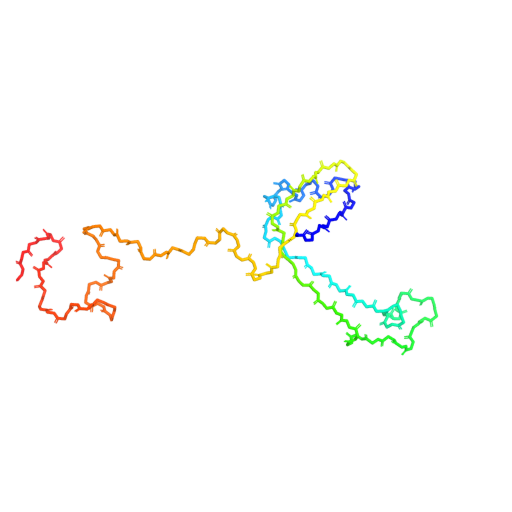 1.00 76.69 94 LEU A N 1
ATOM 708 C CA . LEU A 1 94 ? -29.148 -0.977 24.341 1.00 76.69 94 LEU A CA 1
ATOM 709 C C . LEU A 1 94 ? -30.327 -1.613 25.085 1.00 76.69 94 LEU A C 1
ATOM 711 O O . LEU A 1 94 ? -31.287 -2.040 24.452 1.00 76.69 94 LEU A O 1
ATOM 715 N N . ALA A 1 95 ? -30.267 -1.676 26.419 1.00 72.62 95 ALA A N 1
ATOM 716 C CA . ALA A 1 95 ? -31.255 -2.395 27.237 1.00 72.62 95 ALA A CA 1
ATOM 717 C C . ALA A 1 95 ? -32.710 -1.929 27.021 1.00 72.62 95 ALA A C 1
ATOM 719 O O . ALA A 1 95 ? -33.632 -2.721 27.182 1.00 72.62 95 ALA A O 1
ATOM 720 N N . ASN A 1 96 ? -32.902 -0.673 26.606 1.00 76.50 96 ASN A N 1
ATOM 721 C CA . ASN A 1 96 ? -34.217 -0.046 26.465 1.00 76.50 96 ASN A CA 1
ATOM 722 C C . ASN A 1 96 ? -34.487 0.485 25.047 1.00 76.50 96 ASN A C 1
ATOM 724 O O . ASN A 1 96 ? -35.457 1.208 24.841 1.00 76.50 96 ASN A O 1
ATOM 728 N N . THR A 1 97 ? -33.623 0.205 24.065 1.00 76.12 97 THR A N 1
ATOM 729 C CA . THR A 1 97 ? -33.774 0.782 22.721 1.00 76.12 97 THR A CA 1
ATOM 730 C C . THR A 1 97 ? -33.449 -0.245 21.653 1.00 76.12 97 THR A C 1
ATOM 732 O O . THR A 1 97 ? -32.336 -0.763 21.572 1.00 76.12 97 THR A O 1
ATOM 735 N N . CYS A 1 98 ? -34.433 -0.520 20.801 1.00 77.25 98 CYS A N 1
ATOM 736 C CA . CYS A 1 98 ? -34.217 -1.297 19.594 1.00 77.25 98 CYS A CA 1
ATOM 737 C C . CYS A 1 98 ? -33.585 -0.399 18.523 1.00 77.25 98 CYS A C 1
ATOM 739 O O . CYS A 1 98 ? -34.070 0.699 18.272 1.00 77.25 98 CYS A O 1
ATOM 741 N N . THR A 1 99 ? -32.518 -0.865 17.872 1.00 78.81 99 THR A N 1
ATOM 742 C CA . THR A 1 99 ? -31.916 -0.165 16.725 1.00 78.81 99 THR A CA 1
ATOM 743 C C . THR A 1 99 ? -32.722 -0.329 15.439 1.00 78.81 99 THR A C 1
ATOM 745 O O . THR A 1 99 ? -32.461 0.361 14.459 1.00 78.81 99 THR A O 1
ATOM 748 N N . TRP A 1 100 ? -33.660 -1.276 15.410 1.00 83.19 100 TRP A N 1
ATOM 749 C CA . TRP A 1 100 ? -34.424 -1.615 14.215 1.00 83.19 100 TRP A CA 1
ATOM 750 C C . TRP A 1 100 ? -35.636 -0.699 14.113 1.00 83.19 100 TRP A C 1
ATOM 752 O O . TRP A 1 100 ? -36.303 -0.437 15.114 1.00 83.19 100 TRP A O 1
ATOM 762 N N . THR A 1 101 ? -35.931 -0.223 12.902 1.00 82.44 101 THR A N 1
ATOM 763 C CA . THR A 1 101 ? -37.136 0.569 12.640 1.00 82.44 101 THR A CA 1
ATOM 764 C C . THR A 1 101 ? -38.362 -0.218 13.090 1.00 82.44 101 THR A C 1
ATOM 766 O O . THR A 1 101 ? -38.527 -1.374 12.702 1.00 82.44 101 THR A O 1
ATOM 769 N N . TYR A 1 102 ? -39.214 0.388 13.921 1.00 81.31 102 TYR A N 1
ATOM 770 C CA . TYR A 1 102 ? -40.418 -0.258 14.442 1.00 81.31 102 TYR A CA 1
ATOM 771 C C . TYR A 1 102 ? -41.284 -0.792 13.290 1.00 81.31 102 TYR A C 1
ATOM 773 O O . TYR A 1 102 ? -41.656 -0.035 12.396 1.00 81.31 102 TYR A O 1
ATOM 781 N N . ARG A 1 103 ? -41.568 -2.104 13.300 1.00 76.94 103 ARG A N 1
ATOM 782 C CA . ARG A 1 103 ? -42.286 -2.850 12.242 1.00 76.94 103 ARG A CA 1
ATOM 783 C C . ARG A 1 103 ? -41.614 -2.852 10.854 1.00 76.94 103 ARG A C 1
ATOM 785 O O . ARG A 1 103 ? -42.280 -3.152 9.867 1.00 76.94 103 ARG A O 1
ATOM 792 N N . GLY A 1 104 ? -40.323 -2.524 10.761 1.00 81.75 104 GLY A N 1
ATOM 793 C CA . GLY A 1 104 ? -39.525 -2.735 9.546 1.00 81.75 104 GLY A CA 1
ATOM 794 C C . GLY A 1 104 ? -39.196 -4.214 9.315 1.00 81.75 104 GLY A C 1
ATOM 795 O O . GLY A 1 104 ? -39.433 -5.036 10.193 1.00 81.75 104 GLY A O 1
ATOM 796 N N . ASP A 1 105 ? -38.598 -4.546 8.169 1.00 83.06 105 ASP A N 1
ATOM 797 C CA . ASP A 1 105 ? -38.288 -5.937 7.776 1.00 83.06 105 ASP A CA 1
ATOM 798 C C . ASP A 1 105 ? -37.393 -6.677 8.773 1.00 83.06 105 ASP A C 1
ATOM 800 O O . ASP A 1 105 ? -37.466 -7.895 8.920 1.00 83.06 105 ASP A O 1
ATOM 804 N N . GLU A 1 106 ? -36.552 -5.933 9.485 1.00 84.12 106 GLU A N 1
ATOM 805 C CA . GLU A 1 106 ? -35.745 -6.496 10.552 1.00 84.12 106 GLU A CA 1
ATOM 806 C C . GLU A 1 106 ? -36.604 -6.677 11.821 1.00 84.12 106 GLU A C 1
ATOM 808 O O . GLU A 1 106 ? -36.522 -7.695 12.497 1.00 84.12 106 GLU A O 1
ATOM 813 N N . CYS A 1 107 ? -37.514 -5.756 12.146 1.00 80.06 107 CYS A N 1
ATOM 814 C CA . CYS A 1 107 ? -38.331 -5.817 13.358 1.00 80.06 107 CYS A CA 1
ATOM 815 C C . CYS A 1 107 ? -39.257 -7.050 13.377 1.00 80.06 107 CYS A C 1
ATOM 817 O O . CYS A 1 107 ? -40.340 -7.042 12.807 1.00 80.06 107 CYS A O 1
ATOM 819 N N . GLY A 1 108 ? -38.877 -8.094 14.123 1.00 80.88 108 GLY A N 1
ATOM 820 C CA . GLY A 1 108 ? -39.666 -9.328 14.279 1.00 80.88 108 GLY A CA 1
ATOM 821 C C . GLY A 1 108 ? -41.016 -9.174 15.000 1.00 80.88 108 GLY A C 1
ATOM 822 O O . GLY A 1 108 ? -41.641 -10.174 15.349 1.00 80.88 108 GLY A O 1
ATOM 823 N N . TYR A 1 109 ? -41.467 -7.943 15.262 1.00 81.81 109 TYR A N 1
ATOM 824 C CA . TYR A 1 109 ? -42.775 -7.643 15.830 1.00 81.81 109 TYR A CA 1
ATOM 825 C C . TYR A 1 109 ? -43.760 -7.236 14.724 1.00 81.81 109 TYR A C 1
ATOM 827 O O . TYR A 1 109 ? -43.672 -6.147 14.159 1.00 81.81 109 TYR A O 1
ATOM 835 N N . HIS A 1 110 ? -44.741 -8.103 14.460 1.00 81.81 110 HIS A N 1
ATOM 836 C CA . HIS A 1 110 ? -45.800 -7.889 13.460 1.00 81.81 110 HIS A CA 1
ATOM 837 C C . HIS A 1 110 ? -47.178 -7.569 14.069 1.00 81.81 110 HIS A C 1
ATOM 839 O O . HIS A 1 110 ? -48.178 -7.556 13.352 1.00 81.81 110 HIS A O 1
ATOM 845 N N . GLY A 1 111 ? -47.252 -7.354 15.385 1.00 82.94 111 GLY A N 1
ATOM 846 C CA . GLY A 1 111 ? -48.507 -7.076 16.085 1.00 82.94 111 GLY A CA 1
ATOM 847 C C . GLY A 1 111 ? -49.082 -5.672 15.819 1.00 82.94 111 GLY A C 1
ATOM 848 O O . GLY A 1 111 ? -48.487 -4.885 15.073 1.00 82.94 111 GLY A O 1
ATOM 849 N N . PRO A 1 112 ? -50.255 -5.357 16.407 1.00 80.56 112 PRO A N 1
ATOM 850 C CA . PRO A 1 112 ? -50.825 -4.009 16.382 1.00 80.56 112 PRO A CA 1
ATOM 851 C C . PRO A 1 112 ? -49.887 -2.995 17.056 1.00 80.56 112 PRO A C 1
ATOM 853 O O . PRO A 1 112 ? -48.961 -3.379 17.766 1.00 80.56 112 PRO A O 1
ATOM 856 N N . ALA A 1 113 ? -50.098 -1.699 16.810 1.00 78.12 113 ALA A N 1
ATOM 857 C CA . ALA A 1 113 ? -49.315 -0.665 17.484 1.00 78.12 113 ALA A CA 1
ATOM 858 C C . ALA A 1 113 ? -49.439 -0.838 19.007 1.00 78.12 113 ALA A C 1
ATOM 860 O O . ALA A 1 113 ? -50.527 -1.103 19.505 1.00 78.12 113 ALA A O 1
ATOM 861 N N . VAL A 1 114 ? -48.306 -0.781 19.712 1.00 76.56 114 VAL A N 1
ATOM 862 C CA . VAL A 1 114 ? -48.261 -0.975 21.172 1.00 76.56 114 VAL A CA 1
ATOM 863 C C . VAL A 1 114 ? -48.229 0.365 21.896 1.00 76.56 114 VAL A C 1
ATOM 865 O O . VAL A 1 114 ? -48.791 0.468 22.979 1.00 76.56 114 VAL A O 1
ATOM 868 N N . ALA A 1 115 ? -47.598 1.382 21.304 1.00 74.25 115 ALA A N 1
ATOM 869 C CA . ALA A 1 115 ? -47.490 2.715 21.878 1.00 74.25 115 ALA A CA 1
ATOM 870 C C . ALA A 1 115 ? -47.508 3.811 20.798 1.00 74.25 115 ALA A C 1
ATOM 872 O O . ALA A 1 115 ? -47.069 3.574 19.666 1.00 74.25 115 ALA A O 1
ATOM 873 N N . ASP A 1 116 ? -48.020 4.989 21.155 1.00 73.38 116 ASP A N 1
ATOM 874 C CA . ASP A 1 116 ? -47.956 6.211 20.348 1.00 73.38 116 ASP A CA 1
ATOM 875 C C . ASP A 1 116 ? -46.622 6.971 20.530 1.00 73.38 116 ASP A C 1
ATOM 877 O O . ASP A 1 116 ? -45.702 6.516 21.210 1.00 73.38 116 ASP A O 1
ATOM 881 N N . GLU A 1 117 ? -46.491 8.145 19.901 1.00 75.44 117 GLU A N 1
ATOM 882 C CA . GLU A 1 117 ? -45.288 8.990 19.996 1.00 75.44 117 GLU A CA 1
ATOM 883 C C . GLU A 1 117 ? -44.995 9.518 21.417 1.00 75.44 117 GLU A C 1
ATOM 885 O O . GLU A 1 117 ? -43.902 10.030 21.668 1.00 75.44 117 GLU A O 1
ATOM 890 N N . TYR A 1 118 ? -45.947 9.369 22.345 1.00 78.06 118 TYR A N 1
ATOM 891 C CA . TYR A 1 118 ? -45.868 9.788 23.743 1.00 78.06 118 TYR A CA 1
ATOM 892 C C . TYR A 1 118 ? -45.810 8.604 24.723 1.00 78.06 118 TYR A C 1
ATOM 894 O O . TYR A 1 118 ? -46.026 8.803 25.920 1.00 78.06 118 TYR A O 1
ATOM 902 N N . ASP A 1 119 ? -45.492 7.397 24.239 1.00 70.44 119 ASP A N 1
ATOM 903 C CA . ASP A 1 119 ? -45.389 6.167 25.040 1.00 70.44 119 ASP A CA 1
ATOM 904 C C . ASP A 1 119 ? -46.724 5.753 25.705 1.00 70.44 119 ASP A C 1
ATOM 906 O O . ASP A 1 119 ? -46.747 5.080 26.739 1.00 70.44 119 ASP A O 1
ATOM 910 N N . GLN A 1 120 ? -47.863 6.160 25.128 1.00 78.06 120 GLN A N 1
ATOM 911 C CA . GLN A 1 120 ? -49.192 5.765 25.603 1.00 78.06 120 GLN A CA 1
ATOM 912 C C . GLN A 1 120 ? -49.690 4.514 24.870 1.00 78.06 120 GLN A C 1
ATOM 914 O O . GLN A 1 120 ? -49.534 4.424 23.651 1.00 78.06 120 GLN A O 1
ATOM 919 N N . PRO A 1 121 ? -50.322 3.556 25.578 1.00 75.12 121 PRO A N 1
ATOM 920 C CA . PRO A 1 121 ? -50.829 2.335 24.967 1.00 75.12 121 PRO A CA 1
ATOM 921 C C . PRO A 1 121 ? -51.939 2.630 23.951 1.00 75.12 121 PRO A C 1
ATOM 923 O O . PRO A 1 121 ? -52.854 3.405 24.236 1.00 75.12 121 PRO A O 1
ATOM 926 N N . THR A 1 122 ? -51.851 1.979 22.787 1.00 64.25 122 THR A N 1
ATOM 927 C CA . THR A 1 122 ? -52.866 2.027 21.713 1.00 64.25 122 THR A CA 1
ATOM 928 C C . THR A 1 122 ? -53.738 0.779 21.684 1.00 64.25 122 THR A C 1
ATOM 930 O O . THR A 1 122 ? -53.282 -0.285 22.161 1.00 64.25 122 THR A O 1
#

Sequence (122 aa):
RPTLTVSNLYGMVTGMVEDMQSLVGGTVVRRKVYACFLDAVNFVKGNSDADPEQEVISRWRIEQCSELSAVSASFVLSTPTETDGAVFPGRTMLANTCTWTYRGDECGYHGPAVADEYDQPT

Radius of gyration: 26.95 Å; chains: 1; bounding box: 73×28×54 Å

Organism: Escherichia coli (NCBI:txid562)